Protein AF-A0A392QZF4-F1 (afdb_monomer)

pLDDT: mean 80.49, std 16.56, range [34.38, 97.38]

Secondary structure (DSSP, 8-state):
---PPPSEEE-TTS-EEEEEE-SS-SEEEEEEE-S--TT---S-SEEEEEPTTTSEETTEEEEEETTGGG--EEEEEEESS-TT-TTTT--B--TT-SSEEEE--SSSS--EEEEE--PPPPP--TT-------GGG--

Sequence (139 aa):
MENLLPSLELFPDGFSNFAVFSRHAESVVLCLYDNDDDTGVEKPALEIDLDPYVNRSGDIWHISFESARNFVRYGYRFRGASEDNSYAECVVLDPYARIVGDSFQNGVGSARNLGLLKKEPAFDWGDDYHPNLEMEKLV

Solvent-accessible surface area (backbone atoms only — not comparable to full-atom values): 8615 Å² total; per-residue (Å²): 132,83,80,74,73,67,39,64,44,83,45,96,90,36,35,30,38,41,40,49,83,50,79,61,42,75,40,43,28,48,33,30,25,50,83,82,60,87,74,76,63,95,63,58,75,42,77,43,77,44,50,72,85,78,23,38,60,92,42,33,38,40,52,77,39,64,72,47,82,71,29,45,33,36,30,37,29,42,32,71,62,50,97,78,53,84,55,44,86,46,73,39,54,51,95,69,49,88,42,76,41,79,43,77,55,94,87,72,67,85,65,51,58,25,19,41,67,65,83,78,75,86,78,84,62,82,90,70,70,85,80,83,72,56,78,90,74,63,130

Foldseek 3Di:
DDPDDQQWDADPQQKIKHKAFDQQFPWKKKAFDAPPVPPLDPHGPDIDIQDCVPQDDRRMGMDMDRHNVRTFWIFMAGPRNDPVRPRNPPTAEGPRQPDWDWDDDPPDDDIHITHTPDDDPDDDCDPDDDPPDDPVPDD

Radius of gyration: 18.27 Å; Cα contacts (8 Å, |Δi|>4): 234; chains: 1; bounding box: 41×44×48 Å

Mean predicted aligned error: 8.77 Å

InterPro domains:
  IPR004193 Glycoside hydrolase, family 13, N-terminal [PF02922] (16-97)
  IPR013783 Immunoglobulin-like fold [G3DSA:2.60.40.10] (12-116)
  IPR014756 Immunoglobulin E-set [SSF81296] (14-131)
  IPR044505 Glycogen debranching enzyme GlgX/isoamylase, N-terminal Early set domain [cd02856] (17-139)

Nearest PDB structures (foldseek):
  4okd-assembly1_B  TM=7.268E-01  e=2.501E-08  Chlamydomonas reinhardtii
  4j7r-assembly1_B  TM=7.362E-01  e=6.775E-08  Chlamydomonas reinhardtii
  2vnc-assembly1_B  TM=7.010E-01  e=4.895E-06  Saccharolobus solfataricus
  2ya0-assembly1_A  TM=7.283E-01  e=9.183E-05  Streptococcus pneumoniae TIGR4
  6zd0-assembly1_E  TM=3.714E-01  e=4.450E+00  Streptococcus intermedius

Organism: NCBI:txid97028

Structure (mmCIF, N/CA/C/O backbone):
data_AF-A0A392QZF4-F1
#
_entry.id   AF-A0A392QZF4-F1
#
loop_
_atom_site.group_PDB
_atom_site.id
_atom_site.type_symbol
_atom_site.label_atom_id
_atom_site.label_alt_id
_atom_site.label_comp_id
_atom_site.label_asym_id
_atom_site.label_entity_id
_atom_site.label_seq_id
_atom_site.pdbx_PDB_ins_code
_atom_site.Cartn_x
_atom_site.Cartn_y
_atom_site.Cartn_z
_atom_site.occupancy
_atom_site.B_iso_or_equiv
_atom_site.auth_seq_id
_atom_site.auth_comp_id
_atom_site.auth_asym_id
_atom_site.auth_atom_id
_atom_site.pdbx_PDB_model_num
ATOM 1 N N . MET A 1 1 ? -11.737 -13.313 -15.811 1.00 34.38 1 MET A N 1
ATOM 2 C 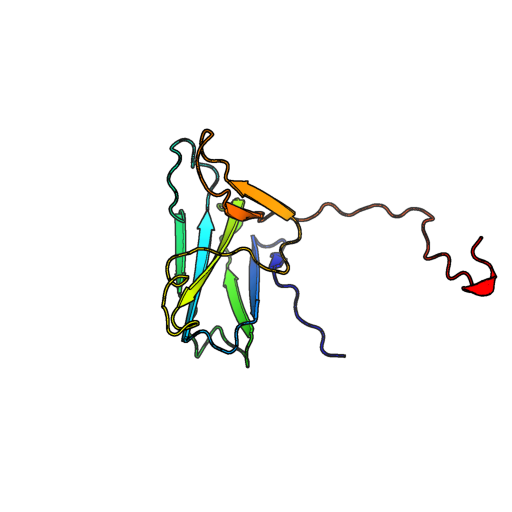CA . MET A 1 1 ? -10.429 -12.919 -15.260 1.00 34.38 1 MET A CA 1
ATOM 3 C C . MET A 1 1 ? -10.701 -11.621 -14.529 1.00 34.38 1 MET A C 1
ATOM 5 O O . MET A 1 1 ? -10.968 -10.624 -15.184 1.00 34.38 1 MET A O 1
ATOM 9 N N . GLU A 1 2 ? -10.882 -11.688 -13.211 1.00 36.78 2 GLU A N 1
ATOM 10 C CA . GLU A 1 2 ? -11.166 -10.491 -12.418 1.00 36.78 2 GLU A CA 1
ATOM 11 C C . GLU A 1 2 ? -9.873 -9.691 -12.326 1.00 36.78 2 GLU A C 1
ATOM 13 O O . GLU A 1 2 ? -8.862 -10.195 -11.839 1.00 36.78 2 GLU A O 1
ATOM 18 N N . ASN A 1 3 ? -9.885 -8.480 -12.877 1.00 37.16 3 ASN A N 1
ATOM 19 C CA . ASN A 1 3 ? -8.791 -7.540 -12.711 1.00 37.16 3 ASN A CA 1
ATOM 20 C C . ASN A 1 3 ? -8.783 -7.134 -11.238 1.00 37.16 3 ASN A C 1
ATOM 22 O O . ASN A 1 3 ? -9.544 -6.257 -10.830 1.00 37.16 3 ASN A O 1
ATOM 26 N N . LEU A 1 4 ? -7.964 -7.816 -10.437 1.00 45.84 4 LEU A N 1
ATOM 27 C CA . LEU A 1 4 ? -7.587 -7.330 -9.120 1.00 45.84 4 LEU A CA 1
ATOM 28 C C . LEU A 1 4 ? -6.979 -5.943 -9.331 1.00 45.84 4 LEU A C 1
ATOM 30 O O . LEU A 1 4 ? -5.999 -5.797 -10.065 1.00 45.84 4 LEU A O 1
ATOM 34 N N . LEU A 1 5 ? -7.610 -4.926 -8.746 1.00 50.88 5 LEU A N 1
ATOM 35 C CA . LEU A 1 5 ? -7.032 -3.591 -8.683 1.00 50.88 5 LEU A CA 1
ATOM 36 C C . LEU A 1 5 ? -5.631 -3.704 -8.054 1.00 50.88 5 LEU A C 1
ATOM 38 O O . LEU A 1 5 ? -5.451 -4.514 -7.137 1.00 50.88 5 LEU A O 1
ATOM 42 N N . PRO A 1 6 ? -4.631 -2.946 -8.531 1.00 61.00 6 PRO A N 1
ATOM 43 C CA . PRO A 1 6 ? -3.329 -2.906 -7.880 1.00 61.00 6 PRO A CA 1
ATOM 44 C C . PRO A 1 6 ? -3.493 -2.507 -6.411 1.00 61.00 6 PRO A C 1
ATOM 46 O O . PRO A 1 6 ? -4.284 -1.622 -6.097 1.00 61.00 6 PRO A O 1
ATOM 49 N N . SER A 1 7 ? -2.730 -3.133 -5.515 1.00 65.62 7 SER A N 1
ATOM 50 C CA . SER A 1 7 ? -2.793 -2.829 -4.076 1.00 65.62 7 SER A CA 1
ATOM 51 C C . SER A 1 7 ? -2.346 -1.410 -3.725 1.00 65.62 7 SER A C 1
ATOM 53 O O . SER A 1 7 ? -2.711 -0.887 -2.676 1.00 65.62 7 SER A O 1
ATOM 55 N N . LEU A 1 8 ? -1.547 -0.797 -4.602 1.00 74.06 8 LEU A N 1
ATOM 56 C CA . LEU A 1 8 ? -1.126 0.588 -4.527 1.00 74.06 8 LEU A CA 1
ATOM 57 C C . LEU A 1 8 ? -1.123 1.203 -5.928 1.00 74.06 8 LEU A C 1
ATOM 59 O O . LEU A 1 8 ? -0.401 0.741 -6.818 1.00 74.06 8 LEU A O 1
ATOM 63 N N . GLU A 1 9 ? -1.860 2.294 -6.101 1.00 78.94 9 GLU A N 1
ATOM 64 C CA . GLU A 1 9 ? -1.775 3.158 -7.281 1.00 78.94 9 GLU A CA 1
ATOM 65 C C . GLU A 1 9 ? -1.418 4.578 -6.857 1.00 78.94 9 GLU A C 1
ATOM 67 O O . GLU A 1 9 ? -2.054 5.125 -5.967 1.00 78.94 9 GLU A O 1
ATOM 72 N N . LEU A 1 10 ? -0.412 5.184 -7.494 1.00 75.81 10 LEU A N 1
ATOM 73 C CA . LEU A 1 10 ? -0.003 6.567 -7.241 1.00 75.81 10 LEU A CA 1
ATOM 74 C C . LEU A 1 10 ? -0.421 7.443 -8.426 1.00 75.81 10 LEU A C 1
ATOM 76 O O . LEU A 1 10 ? 0.074 7.257 -9.544 1.00 75.81 10 LEU A O 1
ATOM 80 N N . PHE A 1 11 ? -1.296 8.414 -8.183 1.00 75.94 11 PHE A N 1
ATOM 81 C CA . PHE A 1 11 ? -1.838 9.300 -9.206 1.00 75.94 11 PHE A CA 1
ATOM 82 C C . PHE A 1 11 ? -1.035 10.614 -9.329 1.00 75.94 11 PHE A C 1
ATOM 84 O O . PHE A 1 11 ? -0.487 11.121 -8.343 1.00 75.94 11 PHE A O 1
ATOM 91 N N . PRO A 1 12 ? -0.938 11.207 -10.541 1.00 72.44 12 PRO A N 1
ATOM 92 C CA . PRO A 1 12 ? -0.196 12.454 -10.771 1.00 72.44 12 PRO A CA 1
ATOM 93 C C . PRO A 1 12 ? -0.727 13.672 -10.000 1.00 72.44 12 PRO A C 1
ATOM 95 O O . PRO A 1 12 ? 0.033 14.602 -9.727 1.00 72.44 12 PRO A O 1
ATOM 98 N N . ASP A 1 13 ? -2.008 13.664 -9.645 1.00 76.88 13 ASP A N 1
ATOM 99 C 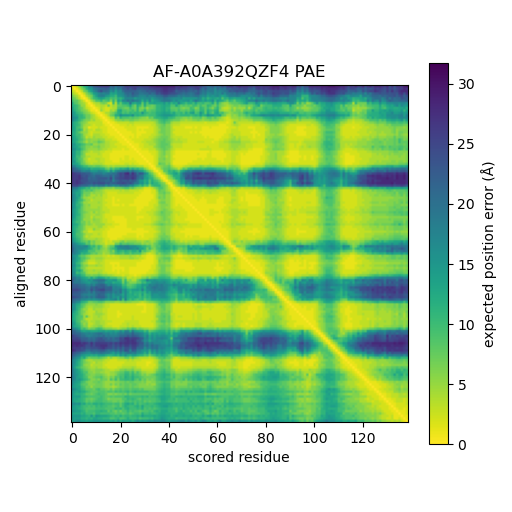CA . ASP A 1 13 ? -2.693 14.691 -8.851 1.00 76.88 13 ASP A CA 1
ATOM 100 C C . ASP A 1 13 ? -2.356 14.621 -7.350 1.00 76.88 13 ASP A C 1
ATOM 102 O O . ASP A 1 13 ? -2.653 15.556 -6.617 1.00 76.88 13 ASP A O 1
ATOM 106 N N . GLY A 1 14 ? -1.641 13.580 -6.909 1.00 75.75 14 GLY A N 1
ATOM 107 C CA . GLY A 1 14 ? -1.227 13.400 -5.516 1.00 75.75 14 GLY A CA 1
ATOM 108 C C . GLY A 1 14 ? -2.001 12.322 -4.769 1.00 75.75 14 GLY A C 1
ATOM 109 O O . GLY A 1 14 ? -1.552 11.919 -3.697 1.00 75.75 14 GLY A O 1
ATOM 110 N N . PHE A 1 15 ? -3.073 11.787 -5.356 1.00 82.50 15 PHE A N 1
ATOM 111 C CA . PHE A 1 15 ? -3.827 10.700 -4.749 1.00 82.50 15 PHE A CA 1
ATOM 112 C C . PHE A 1 15 ? -3.052 9.388 -4.762 1.00 82.50 15 PHE A C 1
ATOM 114 O O . PHE A 1 15 ? -2.226 9.117 -5.633 1.00 82.50 15 PHE A O 1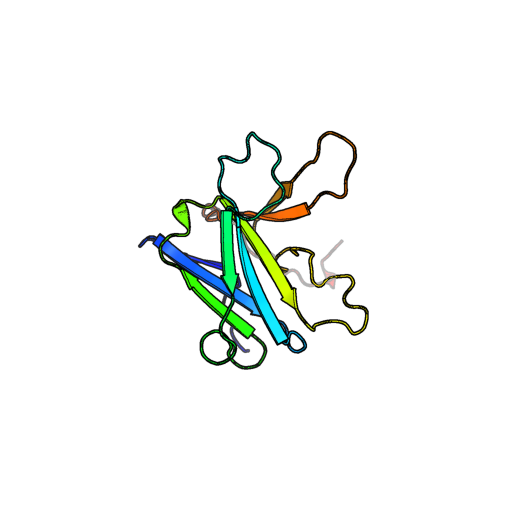
ATOM 121 N N . SER A 1 16 ? -3.327 8.547 -3.775 1.00 87.75 16 SER A N 1
ATOM 122 C CA . SER A 1 16 ? -2.869 7.166 -3.733 1.00 87.75 16 SER A CA 1
ATOM 123 C C . SER A 1 16 ? -4.016 6.248 -3.356 1.00 87.75 16 SER A C 1
ATOM 125 O O . SER A 1 16 ? -4.693 6.499 -2.360 1.00 87.75 16 SER A O 1
ATOM 127 N N . ASN A 1 17 ? -4.251 5.210 -4.152 1.00 91.38 17 ASN A N 1
ATOM 128 C CA . ASN A 1 17 ? -5.202 4.161 -3.812 1.00 91.38 17 ASN A CA 1
ATOM 129 C C . ASN A 1 17 ? -4.471 3.032 -3.096 1.00 91.38 17 ASN A C 1
ATOM 131 O O . ASN A 1 17 ? -3.423 2.611 -3.569 1.00 91.38 17 ASN A O 1
ATOM 135 N N . PHE A 1 18 ? -5.027 2.564 -1.988 1.00 94.19 18 PHE A N 1
ATOM 136 C CA . PHE A 1 18 ? -4.541 1.445 -1.197 1.00 94.19 18 PHE A CA 1
ATOM 137 C C . PHE A 1 18 ? -5.599 0.352 -1.203 1.00 94.19 18 PHE A C 1
ATOM 139 O O . PHE A 1 18 ? -6.769 0.661 -0.975 1.00 94.19 18 PHE A O 1
ATOM 146 N N . ALA A 1 19 ? -5.206 -0.904 -1.405 1.00 95.69 19 ALA A N 1
ATOM 147 C CA . ALA A 1 19 ? -6.100 -2.049 -1.333 1.00 95.69 19 ALA A CA 1
ATOM 148 C C . ALA A 1 19 ? -5.407 -3.290 -0.757 1.00 95.69 19 ALA A C 1
ATOM 150 O O . ALA A 1 19 ? -4.272 -3.603 -1.106 1.00 95.69 19 ALA A O 1
ATOM 151 N N . VAL A 1 20 ? -6.107 -4.036 0.101 1.00 95.00 20 VAL A N 1
ATOM 152 C CA . VAL A 1 20 ? -5.605 -5.287 0.680 1.00 95.00 20 VAL A CA 1
ATOM 153 C C . VAL A 1 20 ? -6.729 -6.295 0.911 1.00 95.00 20 VAL A C 1
ATOM 155 O O . VAL A 1 20 ? -7.831 -5.950 1.337 1.00 95.00 20 VAL A O 1
ATOM 158 N N . PHE A 1 21 ? -6.455 -7.569 0.632 1.00 94.56 21 PHE A N 1
ATOM 159 C CA . PHE A 1 21 ? -7.400 -8.655 0.881 1.00 94.56 21 PHE A CA 1
ATOM 160 C C . PHE A 1 21 ? -7.347 -9.102 2.344 1.00 94.56 21 PHE A C 1
ATOM 162 O O . PHE A 1 21 ? -6.286 -9.466 2.850 1.00 94.56 21 PHE A O 1
ATOM 169 N N . SER A 1 22 ? -8.502 -9.150 3.007 1.00 92.31 22 SER A N 1
ATOM 170 C CA . SER A 1 22 ? -8.665 -9.873 4.266 1.00 92.31 22 SER A CA 1
ATOM 171 C C . SER A 1 22 ? -10.132 -10.181 4.539 1.00 92.31 22 SER A C 1
ATOM 173 O O . SER A 1 22 ? -10.929 -9.295 4.854 1.00 92.31 22 SER A O 1
ATOM 175 N N . ARG A 1 23 ? -10.477 -11.470 4.475 1.00 92.38 23 ARG A N 1
ATOM 176 C CA . ARG A 1 23 ? -11.842 -11.944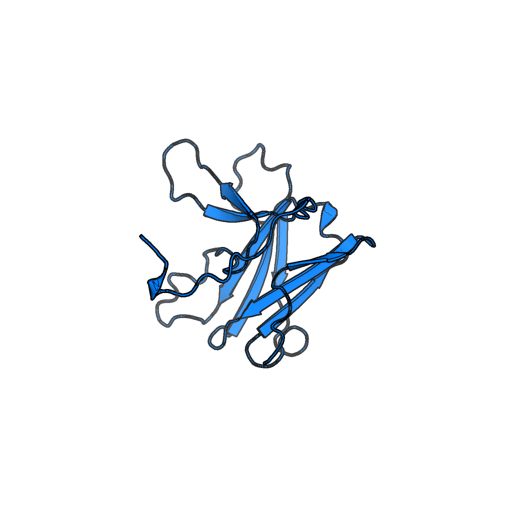 4.733 1.00 92.38 23 ARG A CA 1
ATOM 177 C C . ARG A 1 23 ? -12.218 -11.964 6.215 1.00 92.38 23 ARG A C 1
ATOM 179 O O . ARG A 1 23 ? -13.373 -11.726 6.555 1.00 92.38 23 ARG A O 1
ATOM 186 N N . HIS A 1 24 ? -11.243 -12.261 7.078 1.00 90.00 24 HIS A N 1
ATOM 187 C CA . HIS A 1 24 ? -11.452 -12.533 8.504 1.00 90.00 24 HIS A CA 1
ATOM 188 C C . HIS A 1 24 ? -11.169 -11.330 9.406 1.00 90.00 24 HIS A C 1
ATOM 190 O O . HIS A 1 24 ? -11.486 -11.387 10.586 1.00 90.00 24 HIS A O 1
ATOM 196 N N . ALA A 1 25 ? -10.576 -10.253 8.886 1.00 90.12 25 ALA A N 1
ATOM 197 C CA . ALA A 1 25 ? -10.394 -9.050 9.684 1.00 90.12 25 ALA A CA 1
ATOM 198 C C . ALA A 1 25 ? -11.741 -8.383 9.982 1.00 90.12 25 ALA A C 1
ATOM 200 O O . ALA A 1 25 ? -12.592 -8.237 9.100 1.00 90.12 25 ALA A O 1
ATOM 201 N N . GLU A 1 26 ? -11.898 -7.944 11.226 1.00 90.12 26 GLU A N 1
ATOM 202 C CA . GLU A 1 26 ? -13.028 -7.126 11.669 1.00 90.12 26 GLU A CA 1
ATOM 203 C C . GLU A 1 26 ? -12.764 -5.639 11.406 1.00 90.12 26 GLU A C 1
ATOM 205 O O . GLU A 1 26 ? -13.687 -4.869 11.155 1.00 90.12 26 GLU A O 1
ATOM 210 N N . SER A 1 27 ? -11.492 -5.237 11.432 1.00 91.88 27 SER A N 1
ATOM 211 C CA . SER A 1 27 ? -11.038 -3.874 11.162 1.00 91.88 27 SER A CA 1
ATOM 212 C C . SER A 1 27 ? -9.635 -3.894 10.558 1.00 91.88 27 SER A C 1
ATOM 214 O O . SER A 1 27 ? -8.799 -4.735 10.911 1.00 91.88 27 SER A O 1
ATOM 216 N N . VAL A 1 28 ? -9.390 -2.954 9.645 1.00 94.56 28 VAL A N 1
ATOM 217 C CA . VAL A 1 28 ? -8.092 -2.720 9.008 1.00 94.56 28 VAL A CA 1
ATOM 218 C C . VAL A 1 28 ? -7.691 -1.272 9.221 1.00 94.56 28 VAL A C 1
ATOM 220 O O . VAL A 1 28 ? -8.491 -0.363 9.012 1.00 94.56 28 VAL A O 1
ATOM 223 N N . VAL A 1 29 ? -6.439 -1.066 9.616 1.00 95.19 29 VAL A N 1
ATOM 224 C CA . VAL A 1 29 ? -5.831 0.256 9.760 1.00 95.19 29 VAL A CA 1
ATOM 225 C C . VAL A 1 29 ? -4.707 0.382 8.745 1.00 95.19 29 VAL A C 1
ATOM 227 O O . VAL A 1 29 ? -3.798 -0.449 8.730 1.00 95.19 29 VAL A O 1
ATOM 230 N N . LEU A 1 30 ? -4.754 1.418 7.910 1.00 94.94 30 LEU A N 1
ATOM 231 C CA . LEU A 1 30 ? -3.622 1.822 7.082 1.00 94.94 30 LEU A CA 1
ATOM 232 C C . LEU A 1 30 ? -2.661 2.650 7.940 1.00 94.94 30 LEU A C 1
ATOM 234 O O . LEU A 1 30 ? -3.053 3.651 8.537 1.00 94.94 30 LEU A O 1
ATOM 238 N N . CYS A 1 31 ? -1.405 2.226 8.007 1.00 92.88 31 CYS A N 1
ATOM 239 C CA . CYS A 1 31 ? -0.350 2.879 8.769 1.00 92.88 31 CYS A CA 1
ATOM 240 C C . CYS A 1 31 ? 0.643 3.536 7.810 1.00 92.88 31 CYS A C 1
ATOM 242 O O . CYS A 1 31 ? 1.230 2.847 6.977 1.00 92.88 31 CYS A O 1
ATOM 244 N N . LEU A 1 32 ? 0.846 4.846 7.939 1.00 91.50 32 LEU A N 1
ATOM 245 C CA . LEU A 1 32 ? 1.711 5.655 7.083 1.00 91.50 32 LEU A CA 1
ATOM 246 C C . LEU A 1 32 ? 2.864 6.252 7.895 1.00 91.50 32 LEU A C 1
ATOM 248 O O . LEU A 1 32 ? 2.668 6.724 9.014 1.00 91.50 32 LEU A O 1
ATOM 252 N N . TYR A 1 33 ? 4.060 6.242 7.314 1.00 88.44 33 TYR A N 1
ATOM 253 C CA . TYR A 1 33 ? 5.300 6.694 7.946 1.00 88.44 33 TYR A CA 1
ATOM 254 C C . TYR A 1 33 ? 5.960 7.762 7.081 1.00 88.44 33 TYR A C 1
ATOM 256 O O . TYR A 1 33 ? 6.049 7.596 5.860 1.00 88.44 33 TYR A O 1
ATOM 264 N N . ASP A 1 34 ? 6.418 8.846 7.698 1.00 86.31 34 ASP A N 1
ATOM 2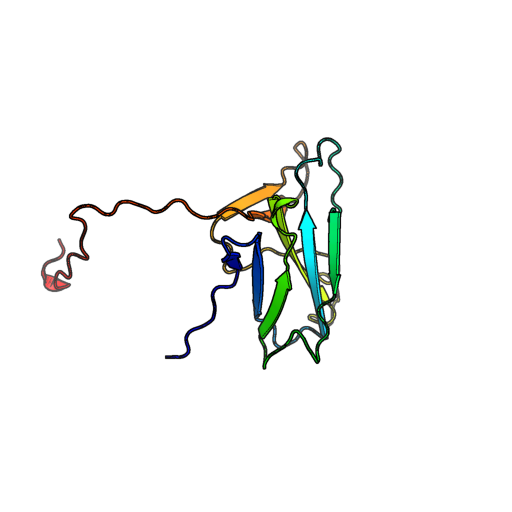65 C CA . ASP A 1 34 ? 7.167 9.906 7.026 1.00 86.31 34 ASP A CA 1
ATOM 266 C C . ASP A 1 34 ? 8.684 9.622 7.029 1.00 86.31 34 ASP A C 1
ATOM 268 O O . ASP A 1 34 ? 9.145 8.524 7.358 1.00 86.31 34 ASP A O 1
ATOM 272 N N . ASN A 1 35 ? 9.457 10.583 6.525 1.00 73.69 35 ASN A N 1
ATOM 273 C CA . ASN A 1 35 ? 10.913 10.495 6.417 1.00 73.69 35 ASN A CA 1
ATOM 274 C C . ASN A 1 35 ? 11.639 11.015 7.671 1.00 73.69 35 ASN A C 1
ATOM 276 O O . ASN A 1 35 ? 12.856 10.869 7.735 1.00 73.69 35 ASN A O 1
ATOM 280 N N . ASP A 1 36 ? 10.926 11.625 8.625 1.00 58.50 36 ASP A N 1
ATOM 281 C CA . ASP A 1 36 ? 11.496 12.375 9.760 1.00 58.50 36 ASP A CA 1
ATOM 282 C C . ASP A 1 36 ? 11.825 11.471 10.961 1.00 58.50 36 ASP A C 1
ATOM 284 O O . ASP A 1 36 ? 12.100 11.924 12.074 1.00 58.50 36 ASP A O 1
ATOM 288 N N . ASP A 1 37 ? 11.851 10.160 10.728 1.00 52.50 37 ASP A N 1
ATOM 289 C CA . ASP A 1 37 ? 12.080 9.127 11.733 1.00 52.50 37 ASP A CA 1
ATOM 290 C C . ASP A 1 37 ? 13.574 8.973 12.103 1.00 52.50 37 ASP A C 1
ATOM 292 O O . ASP A 1 37 ? 14.081 7.879 12.359 1.00 52.50 37 ASP A O 1
ATOM 296 N N . ASP A 1 38 ? 14.285 10.104 12.189 1.00 44.12 38 ASP A N 1
ATOM 297 C CA . ASP A 1 38 ? 15.657 10.255 12.709 1.00 44.12 38 ASP A CA 1
ATOM 298 C C . ASP A 1 38 ? 15.732 9.961 14.229 1.00 44.12 38 ASP A C 1
ATOM 300 O O . ASP A 1 38 ? 16.767 10.106 14.877 1.00 44.12 38 ASP A O 1
ATOM 304 N N . THR A 1 39 ? 14.612 9.534 14.829 1.00 44.00 39 THR A N 1
ATOM 305 C CA . THR A 1 39 ? 14.470 9.240 16.262 1.00 44.00 39 THR A CA 1
ATOM 306 C C . THR A 1 39 ? 14.239 7.760 16.577 1.00 44.00 39 THR A C 1
ATOM 308 O O . THR A 1 39 ? 14.235 7.390 17.753 1.00 44.00 39 THR A O 1
ATOM 311 N N . GLY A 1 40 ? 14.109 6.892 15.566 1.00 50.75 40 GLY A N 1
ATOM 312 C CA . GLY A 1 40 ? 13.880 5.459 15.773 1.00 50.75 40 GLY A CA 1
ATOM 313 C C . GLY A 1 40 ? 12.515 5.143 16.392 1.00 50.75 40 GLY A C 1
ATOM 314 O O . GLY A 1 40 ? 12.396 4.168 17.139 1.00 50.75 40 GLY A O 1
ATOM 315 N N . VAL A 1 41 ? 11.495 5.970 16.138 1.00 51.41 41 VAL A N 1
ATOM 316 C CA . VAL A 1 41 ? 10.178 5.811 16.754 1.00 51.41 41 VAL A CA 1
ATOM 317 C C . VAL A 1 41 ? 9.310 4.906 15.884 1.00 51.41 41 VAL A C 1
ATOM 319 O O . VAL A 1 41 ? 8.825 5.268 14.828 1.00 51.41 41 VAL A O 1
ATOM 322 N N . GLU A 1 42 ? 9.032 3.711 16.405 1.00 65.94 42 GLU A N 1
ATOM 323 C CA . GLU A 1 42 ? 8.264 2.610 15.796 1.00 65.94 42 GLU A CA 1
ATOM 324 C C . GLU A 1 42 ? 6.792 2.918 15.411 1.00 65.94 42 GLU A C 1
ATOM 326 O O . GLU A 1 42 ? 6.028 1.995 15.094 1.00 65.94 42 GLU A O 1
ATOM 331 N N . LYS A 1 43 ? 6.347 4.179 15.478 1.00 78.75 43 LYS A N 1
ATOM 332 C CA . LYS A 1 43 ? 4.934 4.567 15.377 1.00 78.75 43 LYS A CA 1
ATOM 333 C C . LYS A 1 43 ? 4.618 5.191 14.018 1.00 78.75 43 LYS A C 1
ATOM 335 O O . LYS A 1 43 ? 5.366 6.051 13.569 1.00 78.75 43 LYS A O 1
ATOM 340 N N . PRO A 1 44 ? 3.496 4.814 13.384 1.00 87.00 44 PRO A N 1
ATOM 341 C CA . PRO A 1 44 ? 3.036 5.499 12.185 1.00 87.00 44 PRO A CA 1
ATOM 342 C C . PRO A 1 44 ? 2.833 6.991 12.469 1.00 87.00 44 PRO A C 1
ATOM 344 O O . PRO A 1 44 ? 2.237 7.358 13.483 1.00 87.00 44 PRO A O 1
ATOM 347 N N . ALA A 1 45 ? 3.287 7.838 11.551 1.00 88.56 45 ALA A N 1
ATOM 348 C CA . ALA A 1 45 ? 2.999 9.268 11.565 1.00 88.56 45 ALA A CA 1
ATOM 349 C C . ALA A 1 45 ? 1.497 9.537 11.349 1.00 88.56 45 ALA A C 1
ATOM 351 O O . ALA A 1 45 ? 0.958 10.534 11.830 1.00 88.56 45 ALA A O 1
ATOM 352 N N . LEU A 1 46 ? 0.807 8.625 10.653 1.00 91.25 46 LEU A N 1
ATOM 353 C CA . LEU A 1 46 ? -0.641 8.644 10.486 1.00 91.25 46 LEU A CA 1
ATOM 354 C C . LEU A 1 46 ? -1.209 7.219 10.478 1.00 91.25 46 LEU A C 1
ATOM 356 O O . LEU A 1 46 ? -0.693 6.325 9.807 1.00 91.25 46 LEU A O 1
ATOM 360 N N . GLU A 1 47 ? -2.304 7.027 11.206 1.00 93.44 47 GLU A N 1
ATOM 361 C CA . GLU A 1 47 ? -3.116 5.812 11.192 1.00 93.44 47 GLU A CA 1
ATOM 362 C C . GLU A 1 47 ? -4.513 6.158 10.678 1.00 93.44 47 GLU A C 1
ATOM 364 O O . GLU A 1 47 ? -5.107 7.149 11.104 1.00 93.44 47 GLU A O 1
ATOM 369 N N . ILE A 1 48 ? -5.030 5.354 9.751 1.00 95.06 48 ILE A N 1
ATOM 370 C CA . ILE A 1 48 ? -6.359 5.540 9.168 1.00 95.06 48 ILE A CA 1
ATOM 371 C C . ILE A 1 48 ? -7.145 4.246 9.353 1.00 95.06 48 ILE A C 1
ATOM 373 O O . ILE A 1 48 ? -6.841 3.246 8.703 1.00 95.06 48 ILE A O 1
ATOM 377 N N . ASP A 1 49 ? -8.150 4.255 10.229 1.00 96.06 49 ASP A N 1
ATOM 378 C CA . ASP A 1 49 ? -9.107 3.152 10.341 1.00 96.06 49 ASP A CA 1
ATOM 379 C C . ASP A 1 49 ? -10.005 3.122 9.091 1.00 96.06 49 ASP A C 1
ATOM 381 O O . ASP A 1 49 ? -10.661 4.107 8.740 1.00 96.06 49 ASP A O 1
ATOM 385 N N . LEU A 1 50 ? -10.051 1.979 8.406 1.00 96.50 50 LEU A N 1
ATOM 386 C CA . LEU A 1 50 ? -10.928 1.787 7.259 1.00 96.50 50 LEU A CA 1
ATOM 387 C C . LEU A 1 50 ? -12.331 1.420 7.754 1.00 96.50 50 LEU A C 1
ATOM 389 O O . LEU A 1 50 ? -12.534 0.367 8.356 1.00 96.50 50 LEU A O 1
ATOM 393 N N . ASP A 1 51 ? -13.308 2.281 7.469 1.00 95.69 51 ASP A N 1
ATOM 394 C CA . ASP A 1 51 ? -14.726 1.998 7.703 1.00 95.69 51 ASP A CA 1
ATOM 395 C C . ASP A 1 51 ? -15.184 0.743 6.919 1.00 95.69 51 ASP A C 1
ATOM 397 O O . ASP A 1 51 ? -15.128 0.741 5.688 1.00 95.69 51 ASP A O 1
ATOM 401 N N . PRO A 1 52 ? -15.676 -0.318 7.584 1.00 95.44 52 PRO A N 1
ATOM 402 C CA . PRO A 1 52 ? -16.062 -1.570 6.929 1.00 95.44 52 PRO A CA 1
ATOM 403 C C . PRO A 1 52 ? -17.271 -1.453 5.987 1.00 95.44 52 PRO A C 1
ATOM 405 O O . PRO A 1 52 ? -17.521 -2.379 5.219 1.00 95.44 52 PRO A O 1
ATOM 408 N N . TYR A 1 53 ? -18.030 -0.357 6.033 1.00 95.44 53 TYR A N 1
ATOM 409 C CA . TYR A 1 53 ? -19.189 -0.121 5.169 1.00 95.44 53 TYR A CA 1
ATOM 410 C C . TYR A 1 53 ? -18.877 0.786 3.974 1.00 95.44 53 TYR A C 1
ATOM 412 O O . TYR A 1 53 ? -19.628 0.783 2.999 1.00 95.44 53 TYR A O 1
ATOM 420 N N . VAL A 1 54 ? -17.787 1.556 4.037 1.00 96.56 54 VAL A N 1
ATOM 421 C CA . VAL A 1 54 ? -17.378 2.500 2.979 1.00 96.56 54 VAL A CA 1
ATOM 422 C C . VAL A 1 54 ? -16.116 2.021 2.259 1.00 96.56 54 VAL A C 1
ATOM 424 O O . VAL A 1 54 ? -16.033 2.070 1.034 1.00 96.56 54 VAL A O 1
ATOM 427 N N . ASN A 1 55 ? -15.154 1.509 3.021 1.00 97.38 55 ASN A N 1
ATOM 428 C CA . ASN A 1 55 ? -13.792 1.179 2.605 1.00 97.38 55 ASN A CA 1
ATOM 429 C C . ASN A 1 55 ? -13.584 -0.339 2.464 1.00 97.38 55 ASN A C 1
ATOM 431 O O . ASN A 1 55 ? -12.471 -0.842 2.624 1.00 97.38 55 ASN A O 1
ATOM 435 N N . ARG A 1 56 ? -14.657 -1.098 2.204 1.00 96.31 56 ARG A N 1
ATOM 436 C CA . ARG A 1 56 ? -14.599 -2.544 1.960 1.00 96.31 56 ARG A CA 1
ATOM 437 C C . ARG A 1 56 ? -15.587 -2.953 0.871 1.00 96.31 56 ARG A C 1
ATOM 439 O O . ARG A 1 56 ? -16.765 -2.618 0.929 1.00 96.31 56 ARG A O 1
ATOM 446 N N . SER A 1 57 ? -15.103 -3.725 -0.096 1.00 96.12 57 SER A N 1
ATOM 447 C CA . SER A 1 57 ? -15.894 -4.319 -1.176 1.00 96.12 57 SER A CA 1
ATOM 448 C C . SER A 1 57 ? -15.631 -5.823 -1.206 1.00 96.12 57 SER A C 1
ATOM 450 O O . SER A 1 57 ? -14.547 -6.265 -1.589 1.00 96.12 57 SER A O 1
ATOM 452 N N . GLY A 1 58 ? -16.602 -6.624 -0.761 1.00 95.06 58 GLY A N 1
ATOM 453 C CA . GLY A 1 58 ? -16.390 -8.056 -0.530 1.00 95.06 58 GLY A CA 1
ATOM 454 C C . GLY A 1 58 ? -15.335 -8.282 0.558 1.00 95.06 58 GLY A C 1
ATOM 455 O O . GLY A 1 58 ? -15.501 -7.825 1.686 1.00 95.06 58 GLY A O 1
ATOM 456 N N . ASP A 1 59 ? -14.236 -8.949 0.210 1.00 95.31 59 ASP A N 1
ATOM 457 C CA . ASP A 1 59 ? -13.108 -9.212 1.118 1.00 95.31 59 ASP A CA 1
ATOM 458 C C . ASP A 1 59 ? -11.900 -8.285 0.876 1.00 95.31 59 ASP A C 1
ATOM 460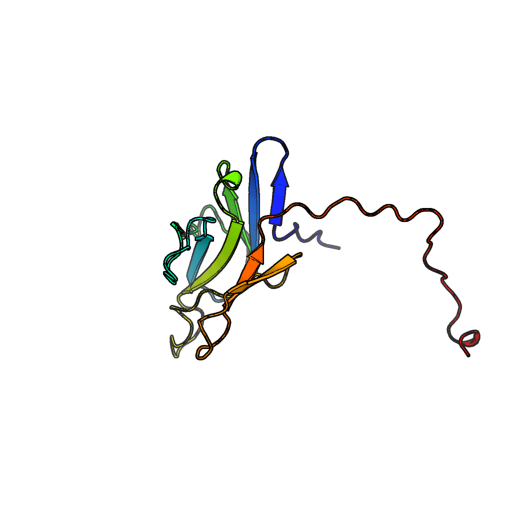 O O . ASP A 1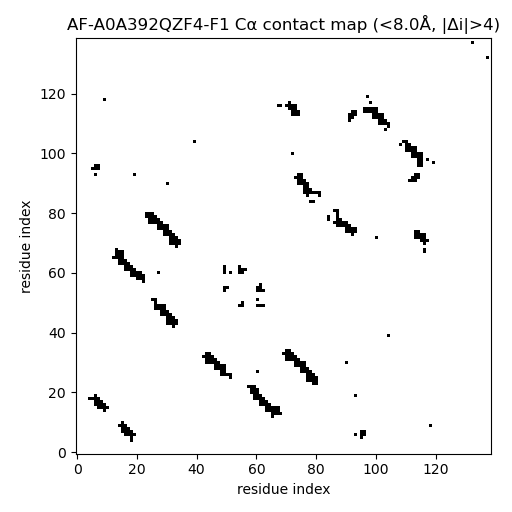 59 ? -10.826 -8.500 1.442 1.00 95.31 59 ASP A O 1
ATOM 464 N N . ILE A 1 60 ? -12.067 -7.250 0.045 1.00 96.44 60 ILE A N 1
ATOM 465 C CA . ILE A 1 60 ? -11.036 -6.248 -0.241 1.00 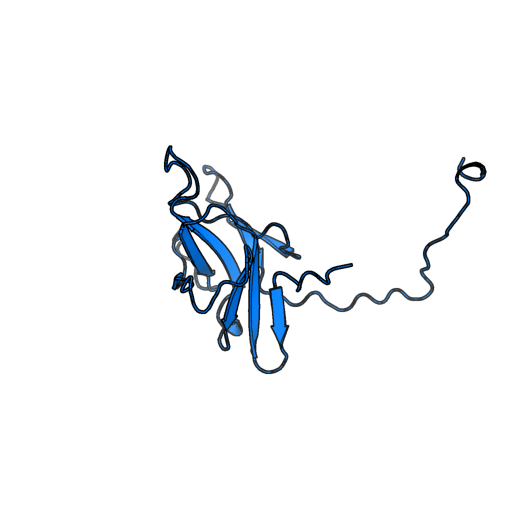96.44 60 ILE A CA 1
ATOM 466 C C . ILE A 1 60 ? -11.309 -4.985 0.568 1.00 96.44 60 ILE A C 1
ATOM 468 O O . ILE A 1 60 ? -12.359 -4.362 0.413 1.00 96.44 60 ILE A O 1
ATOM 472 N N . TRP A 1 61 ? -10.344 -4.595 1.390 1.00 96.50 61 TRP A N 1
ATOM 473 C CA . TRP A 1 61 ? -10.303 -3.319 2.097 1.00 96.50 61 TRP A CA 1
ATOM 474 C C . TRP A 1 61 ? -9.573 -2.301 1.235 1.00 96.50 61 TRP A C 1
ATOM 476 O O . TRP A 1 61 ? -8.532 -2.643 0.679 1.00 96.50 61 TRP A O 1
ATOM 486 N N . HIS A 1 62 ? -10.097 -1.085 1.093 1.00 95.88 62 HIS A N 1
ATOM 487 C CA . HIS A 1 62 ? -9.527 -0.084 0.191 1.00 95.88 62 HIS A CA 1
ATOM 488 C C . HIS A 1 62 ? -9.767 1.358 0.641 1.00 95.88 62 HIS A C 1
ATOM 490 O O . HIS A 1 62 ? -10.757 1.650 1.300 1.00 95.88 62 HIS A O 1
ATOM 496 N N . ILE A 1 63 ? -8.863 2.270 0.282 1.00 95.25 63 ILE A N 1
ATOM 497 C CA . ILE A 1 63 ? -9.014 3.713 0.516 1.00 95.25 63 ILE A CA 1
ATOM 498 C C . ILE A 1 63 ? -8.235 4.518 -0.532 1.00 95.25 63 ILE A C 1
ATOM 500 O O . ILE A 1 63 ? -7.149 4.121 -0.947 1.00 95.25 63 ILE A O 1
ATOM 504 N N . SER A 1 64 ? -8.772 5.668 -0.945 1.00 91.56 64 SER A N 1
ATOM 505 C CA . SER A 1 64 ? -8.048 6.667 -1.743 1.00 91.56 64 SER A CA 1
ATOM 506 C C . SER A 1 64 ? -7.641 7.852 -0.867 1.00 91.56 64 SER A C 1
ATOM 508 O O . SER A 1 64 ? -8.464 8.370 -0.112 1.00 91.56 64 SER A O 1
ATOM 510 N N . PHE A 1 65 ? -6.382 8.282 -0.955 1.00 86.69 65 PHE A N 1
ATOM 511 C CA . PHE A 1 65 ? -5.786 9.271 -0.057 1.00 86.69 65 PHE A CA 1
ATOM 512 C C . PHE A 1 65 ? -4.968 10.329 -0.817 1.00 86.69 65 PHE A C 1
ATOM 514 O O . PHE A 1 65 ? -3.979 10.004 -1.466 1.00 86.69 65 PHE A O 1
ATOM 521 N N . GLU A 1 66 ? -5.365 11.601 -0.714 1.00 79.88 66 GLU A N 1
ATOM 522 C CA . GLU A 1 66 ? -4.809 12.749 -1.465 1.00 79.88 66 GLU A CA 1
ATOM 523 C C . GLU A 1 66 ? -3.411 13.207 -0.998 1.00 79.88 66 GLU A C 1
ATOM 525 O O . GLU A 1 66 ? -2.664 13.825 -1.751 1.00 79.88 66 GLU A O 1
ATOM 530 N N . SER A 1 67 ? -3.023 12.895 0.243 1.00 71.19 67 SER A N 1
ATOM 531 C CA . SER A 1 67 ? -1.833 13.475 0.896 1.00 71.19 67 SER A CA 1
ATOM 532 C C . SER A 1 67 ? -0.685 12.480 1.089 1.00 71.19 67 SER A C 1
ATOM 534 O O . SER A 1 67 ? 0.136 12.630 1.994 1.00 71.19 67 SER A O 1
ATOM 536 N N . ALA A 1 68 ? -0.596 11.454 0.240 1.00 66.00 68 ALA A N 1
ATOM 537 C CA . ALA A 1 68 ? 0.408 10.397 0.382 1.00 66.00 68 ALA A CA 1
ATOM 538 C C . ALA A 1 68 ? 1.856 10.891 0.210 1.00 66.00 68 ALA A C 1
ATOM 540 O O . ALA A 1 68 ? 2.775 10.255 0.711 1.00 66.00 68 ALA A O 1
ATOM 541 N N . ARG A 1 69 ? 2.074 12.034 -0.459 1.00 70.38 69 ARG A N 1
ATOM 542 C CA . ARG A 1 69 ? 3.417 12.563 -0.780 1.00 70.38 69 ARG A CA 1
ATOM 543 C C . ARG A 1 69 ? 4.275 12.912 0.436 1.00 70.38 69 ARG A C 1
ATOM 545 O O . ARG A 1 69 ? 5.493 12.979 0.302 1.00 70.38 69 ARG A O 1
ATOM 552 N N . ASN A 1 70 ? 3.652 13.149 1.588 1.00 82.69 70 ASN A N 1
ATOM 553 C CA . ASN A 1 70 ? 4.365 13.432 2.834 1.00 82.69 70 ASN A CA 1
ATOM 554 C C . ASN A 1 70 ? 4.867 12.151 3.519 1.00 82.69 70 ASN A C 1
ATOM 556 O O . ASN A 1 70 ? 5.657 12.222 4.455 1.00 82.69 70 ASN A O 1
ATOM 560 N N . PHE A 1 71 ? 4.421 10.987 3.046 1.00 88.00 71 PHE A N 1
ATOM 561 C CA . PHE A 1 71 ? 4.770 9.687 3.589 1.00 88.00 71 PHE A CA 1
ATOM 562 C C . PHE A 1 71 ? 5.658 8.928 2.608 1.00 88.00 71 PHE A C 1
ATOM 564 O O . PHE A 1 71 ? 5.569 9.081 1.391 1.00 88.00 71 PHE A O 1
ATOM 571 N N . VAL A 1 72 ? 6.529 8.089 3.150 1.00 88.38 72 VAL A N 1
ATOM 572 C CA . VAL A 1 72 ? 7.518 7.331 2.376 1.00 88.38 72 VAL A CA 1
ATOM 573 C C . VAL A 1 72 ? 7.358 5.829 2.541 1.00 88.38 72 VAL A C 1
ATOM 575 O O . VAL A 1 72 ? 7.783 5.080 1.659 1.00 88.38 72 VAL A O 1
ATOM 578 N N . ARG A 1 73 ? 6.706 5.374 3.621 1.00 89.56 73 ARG A N 1
ATOM 579 C CA . ARG A 1 73 ? 6.414 3.954 3.856 1.00 89.56 73 ARG A CA 1
ATOM 580 C C . ARG A 1 73 ? 4.983 3.741 4.319 1.00 89.56 73 ARG A C 1
ATOM 582 O O . ARG A 1 73 ? 4.368 4.639 4.893 1.00 89.56 73 ARG A O 1
ATOM 589 N N . TYR A 1 74 ? 4.487 2.531 4.101 1.00 92.25 74 TYR A N 1
ATOM 590 C CA . TYR A 1 74 ? 3.167 2.110 4.541 1.00 92.25 74 TYR A CA 1
ATOM 591 C C . TYR A 1 74 ? 3.127 0.632 4.942 1.00 92.25 74 TYR A C 1
ATOM 593 O O . TYR A 1 74 ? 3.973 -0.174 4.546 1.00 92.25 74 TYR A O 1
ATOM 601 N N . GLY A 1 75 ? 2.105 0.285 5.714 1.00 92.56 75 GLY A N 1
ATOM 602 C CA . GLY A 1 75 ? 1.731 -1.084 6.044 1.00 92.56 75 GLY A CA 1
ATOM 603 C C . GLY A 1 75 ? 0.312 -1.135 6.599 1.00 92.56 75 GLY A C 1
ATOM 604 O O . GLY A 1 75 ? -0.350 -0.103 6.726 1.00 92.56 75 GLY A O 1
ATOM 605 N N . TYR A 1 76 ? -0.151 -2.330 6.953 1.00 92.81 76 TYR A N 1
ATOM 606 C CA . TYR A 1 76 ? -1.505 -2.539 7.463 1.00 92.81 76 TYR A CA 1
ATOM 607 C C . TYR A 1 76 ? -1.492 -3.151 8.853 1.00 92.81 76 TYR A C 1
ATOM 609 O O . TYR A 1 76 ? -0.623 -3.950 9.182 1.00 92.81 76 TYR A O 1
ATOM 617 N N . ARG A 1 77 ? -2.493 -2.828 9.664 1.00 91.88 77 ARG A N 1
ATOM 618 C CA . ARG A 1 77 ? -2.766 -3.518 10.925 1.00 91.88 77 ARG A CA 1
ATOM 619 C C . ARG A 1 77 ? -4.151 -4.128 10.865 1.00 91.88 77 ARG A C 1
ATOM 621 O O . ARG A 1 77 ? -5.112 -3.440 10.531 1.00 91.88 77 ARG A O 1
ATOM 628 N N . PHE A 1 78 ? -4.244 -5.409 11.190 1.00 90.25 78 PHE A N 1
ATOM 629 C CA . PHE A 1 78 ? -5.490 -6.166 11.137 1.00 90.25 78 PHE A CA 1
ATOM 630 C C . PHE A 1 78 ? -5.951 -6.490 12.555 1.00 90.25 78 PHE A C 1
ATOM 632 O O . PHE A 1 78 ? -5.198 -7.079 13.327 1.00 90.25 78 PHE A O 1
ATOM 639 N N . ARG A 1 79 ? -7.194 -6.143 12.895 1.00 86.44 79 ARG A N 1
ATOM 640 C CA . ARG A 1 79 ? -7.822 -6.507 14.175 1.00 86.44 79 ARG A CA 1
ATOM 641 C C . ARG A 1 79 ? -8.851 -7.620 13.961 1.00 86.44 79 ARG A C 1
ATOM 643 O O . ARG A 1 79 ? -9.492 -7.680 12.910 1.00 86.44 79 ARG A O 1
ATOM 650 N N . GLY A 1 80 ? -8.983 -8.511 14.945 1.00 78.38 80 GLY A N 1
ATOM 651 C CA . GLY A 1 80 ? -9.958 -9.614 14.926 1.00 78.38 80 GLY A CA 1
ATOM 652 C C . GLY A 1 80 ? -9.620 -10.776 13.980 1.00 78.38 80 GLY A C 1
ATOM 653 O O . GLY A 1 80 ? -10.418 -11.688 13.822 1.00 78.38 80 GLY A O 1
ATOM 654 N N . ALA A 1 81 ? -8.437 -10.779 13.353 1.00 65.00 81 ALA A N 1
ATOM 655 C CA . ALA A 1 81 ? -8.064 -11.791 12.360 1.00 65.00 81 ALA A CA 1
ATOM 656 C C . ALA A 1 81 ? -7.575 -13.137 12.953 1.00 65.00 81 ALA A C 1
ATOM 658 O O . ALA A 1 81 ? -7.355 -14.079 12.194 1.00 65.00 81 ALA A O 1
ATOM 659 N N . SER A 1 82 ? -7.374 -13.242 14.275 1.00 65.19 82 SER A N 1
ATOM 660 C CA . SER A 1 82 ? -6.905 -14.459 14.965 1.00 65.19 82 SER A CA 1
ATOM 661 C C . SER A 1 82 ? -7.495 -14.559 16.377 1.00 65.19 82 SER A C 1
ATOM 663 O O . SER A 1 82 ? -7.537 -13.550 17.082 1.00 65.19 82 SER A O 1
ATOM 665 N N . GLU A 1 83 ? -7.893 -15.766 16.802 1.00 61.34 83 GLU A N 1
ATOM 666 C CA . GLU A 1 83 ? -8.426 -16.049 18.151 1.00 61.34 83 GLU A CA 1
ATOM 667 C C . GLU A 1 83 ? -7.402 -15.758 19.264 1.00 61.34 83 GLU A C 1
ATOM 669 O O . GLU A 1 83 ? -7.778 -15.330 20.353 1.00 61.34 83 GLU A O 1
ATOM 674 N N . ASP A 1 84 ? -6.104 -15.897 18.968 1.00 64.56 84 ASP A N 1
ATOM 675 C CA . ASP A 1 84 ? -5.019 -15.687 19.937 1.00 64.56 84 ASP A CA 1
ATOM 676 C C . ASP A 1 84 ? -4.554 -14.221 20.035 1.00 64.56 84 ASP A C 1
ATOM 678 O O . ASP A 1 84 ? -3.666 -13.908 20.828 1.00 64.56 84 ASP A O 1
ATOM 682 N N . ASN A 1 85 ? -5.120 -13.312 19.224 1.00 56.47 85 ASN A N 1
ATOM 683 C CA . ASN A 1 85 ? -4.855 -11.861 19.193 1.00 56.47 85 ASN A CA 1
ATOM 684 C C . ASN A 1 85 ? -3.365 -11.436 19.094 1.00 56.47 85 ASN A C 1
ATOM 686 O O . ASN A 1 85 ? -3.042 -10.252 19.174 1.00 56.47 85 ASN A O 1
ATOM 690 N N . SER A 1 86 ? -2.445 -12.380 18.878 1.00 55.91 86 SER A N 1
ATOM 691 C CA . SER A 1 86 ? -0.989 -12.189 18.966 1.00 55.91 86 SER A CA 1
ATOM 692 C C . SER A 1 86 ? -0.410 -11.281 17.877 1.00 55.91 86 SER A C 1
ATOM 694 O O . SER A 1 86 ? 0.686 -10.748 18.035 1.00 55.91 86 SER A O 1
ATOM 696 N N . TYR A 1 87 ? -1.160 -11.064 16.793 1.00 54.91 87 TYR A N 1
ATOM 697 C CA . TYR A 1 87 ? -0.772 -10.221 15.659 1.00 54.91 87 TYR A CA 1
ATOM 698 C C . TYR A 1 87 ? -1.546 -8.901 15.574 1.00 54.91 87 TYR A C 1
ATOM 700 O O . TYR A 1 87 ? -1.252 -8.093 14.698 1.00 54.91 87 TYR A O 1
ATOM 708 N N . ALA A 1 88 ? -2.520 -8.657 16.458 1.00 58.75 88 ALA A N 1
ATOM 709 C CA . ALA A 1 88 ? -3.429 -7.515 16.321 1.00 58.75 88 ALA A CA 1
ATOM 710 C C . ALA A 1 88 ? -2.757 -6.147 16.518 1.00 58.75 88 ALA A C 1
ATOM 712 O O . ALA A 1 88 ? -3.292 -5.123 16.092 1.00 58.75 88 ALA A O 1
ATOM 713 N N . GLU A 1 89 ? -1.569 -6.124 17.125 1.00 66.88 89 GLU A N 1
ATOM 714 C CA . GLU A 1 89 ? -0.767 -4.908 17.289 1.00 66.88 89 GLU A CA 1
ATOM 715 C C . GLU A 1 89 ? 0.369 -4.771 16.263 1.00 66.88 89 GLU A C 1
ATOM 717 O O . GLU A 1 89 ? 1.013 -3.723 16.186 1.00 66.88 89 GLU A O 1
ATOM 722 N N . CYS A 1 90 ? 0.612 -5.791 15.437 1.00 79.31 90 CYS A N 1
ATOM 723 C CA . CYS A 1 90 ? 1.704 -5.778 14.470 1.00 79.31 90 CYS A CA 1
ATOM 724 C C . CYS A 1 90 ? 1.270 -5.124 13.155 1.00 79.31 90 CYS A C 1
ATOM 726 O O . CYS A 1 90 ? 0.275 -5.512 12.545 1.00 79.31 90 CYS A O 1
ATOM 728 N N . VAL A 1 91 ? 2.064 -4.159 12.689 1.00 87.31 91 VAL A N 1
ATOM 729 C CA . VAL A 1 91 ? 1.963 -3.658 11.315 1.00 87.31 91 VAL A CA 1
ATOM 730 C C . VAL A 1 91 ? 2.622 -4.676 10.389 1.00 87.31 91 VAL A C 1
ATOM 732 O O . VAL A 1 91 ? 3.777 -5.048 10.597 1.00 87.31 91 VAL A O 1
ATOM 735 N N . VAL A 1 92 ? 1.879 -5.133 9.386 1.00 88.69 92 VAL A N 1
ATOM 736 C CA . VAL A 1 92 ? 2.315 -6.116 8.395 1.00 88.69 92 VAL A CA 1
ATOM 737 C C . VAL A 1 92 ? 2.509 -5.472 7.026 1.00 88.69 92 VAL A C 1
ATOM 739 O O . VAL A 1 92 ? 1.862 -4.479 6.677 1.00 88.69 92 VAL A O 1
ATOM 742 N N . LEU A 1 93 ? 3.417 -6.065 6.255 1.00 91.06 93 LEU A N 1
ATOM 743 C CA . LEU A 1 93 ? 3.709 -5.688 4.879 1.00 91.06 93 LEU A CA 1
ATOM 744 C C . LEU A 1 93 ? 2.503 -5.958 3.968 1.00 91.06 93 LEU A C 1
ATOM 746 O O . LEU A 1 93 ? 1.830 -6.978 4.114 1.00 91.06 93 LEU A O 1
ATOM 750 N N . ASP A 1 94 ? 2.277 -5.077 2.993 1.00 92.31 94 ASP A N 1
ATOM 751 C CA . ASP A 1 94 ? 1.377 -5.356 1.873 1.00 92.31 94 ASP A CA 1
ATOM 752 C C . ASP A 1 94 ? 1.939 -6.515 1.022 1.00 92.31 94 ASP A C 1
ATOM 754 O O . ASP A 1 94 ? 3.033 -6.370 0.467 1.00 92.31 94 ASP A O 1
ATOM 758 N N . PRO A 1 95 ? 1.218 -7.643 0.862 1.00 92.38 95 PRO A N 1
ATOM 759 C CA . PRO A 1 95 ? 1.649 -8.753 0.009 1.00 92.38 95 PRO A CA 1
ATOM 760 C C . PRO A 1 95 ? 1.956 -8.358 -1.443 1.00 92.38 95 PRO A C 1
ATOM 762 O O . PRO A 1 95 ? 2.676 -9.074 -2.133 1.00 92.38 95 PRO A O 1
ATOM 765 N N . TYR A 1 96 ? 1.406 -7.234 -1.903 1.00 91.12 96 TYR A N 1
ATOM 766 C CA . TYR A 1 96 ? 1.572 -6.693 -3.250 1.00 91.12 96 TYR A CA 1
ATOM 767 C C . TYR A 1 96 ? 2.489 -5.455 -3.292 1.00 91.12 96 TYR A C 1
ATOM 769 O O . TYR A 1 96 ? 2.568 -4.776 -4.321 1.00 91.12 96 TYR A O 1
ATOM 777 N N . ALA A 1 97 ? 3.217 -5.158 -2.207 1.00 90.50 97 ALA A N 1
ATOM 778 C CA . ALA A 1 97 ? 4.208 -4.088 -2.195 1.00 90.50 97 ALA A CA 1
ATOM 779 C C . ALA A 1 97 ? 5.236 -4.287 -3.321 1.00 90.50 97 ALA A C 1
ATOM 781 O O . ALA A 1 97 ? 5.982 -5.264 -3.340 1.00 90.50 97 ALA A O 1
ATOM 782 N N . ARG A 1 98 ? 5.314 -3.325 -4.248 1.00 88.12 98 ARG A N 1
ATOM 783 C CA . ARG A 1 98 ? 6.269 -3.375 -5.372 1.00 88.12 98 ARG A CA 1
ATOM 784 C C . ARG A 1 98 ? 7.710 -3.122 -4.950 1.00 88.12 98 ARG A C 1
ATOM 786 O O . ARG A 1 98 ? 8.640 -3.620 -5.572 1.00 88.12 98 ARG A O 1
ATOM 793 N N . ILE A 1 99 ? 7.892 -2.304 -3.918 1.00 89.12 99 ILE A N 1
ATOM 794 C CA . ILE A 1 99 ? 9.198 -1.984 -3.351 1.00 89.12 99 ILE A CA 1
ATOM 795 C C . ILE A 1 99 ? 9.067 -2.107 -1.839 1.00 89.12 99 ILE A C 1
ATOM 797 O O . ILE A 1 99 ? 8.197 -1.474 -1.239 1.00 89.12 99 ILE A O 1
ATOM 801 N N . VAL A 1 100 ? 9.933 -2.915 -1.239 1.00 89.25 100 VAL A N 1
ATOM 802 C CA . VAL A 1 100 ? 9.984 -3.143 0.206 1.00 89.25 100 VAL A CA 1
ATOM 803 C C . VAL A 1 100 ? 11.182 -2.390 0.768 1.00 89.25 100 VAL A C 1
ATOM 805 O O . VAL A 1 100 ? 12.274 -2.442 0.205 1.00 89.25 100 VAL A O 1
ATOM 808 N N . GLY A 1 101 ? 10.960 -1.649 1.847 1.00 82.12 101 GLY A N 1
ATOM 809 C CA . GLY A 1 101 ? 12.009 -0.993 2.610 1.00 82.12 101 GLY A CA 1
ATOM 810 C C . GLY A 1 101 ? 12.178 -1.661 3.966 1.00 82.12 101 GLY A C 1
ATOM 811 O O . GLY A 1 101 ? 11.190 -1.915 4.660 1.00 82.12 101 GLY A O 1
ATOM 812 N N . ASP A 1 102 ? 13.430 -1.878 4.352 1.00 71.62 102 ASP A N 1
ATOM 813 C CA . ASP A 1 102 ? 13.771 -2.397 5.669 1.00 71.62 102 ASP A CA 1
ATOM 814 C C . ASP A 1 102 ? 13.737 -1.263 6.702 1.00 71.62 102 ASP A C 1
ATOM 816 O O . ASP A 1 102 ? 14.373 -0.217 6.541 1.00 71.62 102 ASP A O 1
ATOM 820 N N . SER A 1 103 ? 13.009 -1.481 7.794 1.00 62.59 103 SER A N 1
ATOM 821 C CA . SER A 1 103 ? 13.213 -0.764 9.050 1.00 62.59 103 SER A CA 1
ATOM 822 C C . SER A 1 103 ? 14.234 -1.557 9.870 1.00 62.59 103 SER A C 1
ATOM 824 O O . SER A 1 103 ? 13.891 -2.551 10.516 1.00 62.59 103 SER A O 1
ATOM 826 N N . PHE A 1 104 ? 15.511 -1.167 9.800 1.00 52.09 104 PHE A N 1
ATOM 827 C CA . PHE A 1 104 ? 16.540 -1.737 10.668 1.00 52.09 104 PHE A CA 1
ATOM 828 C C . PHE A 1 104 ? 16.515 -1.035 12.022 1.00 52.09 104 PHE A C 1
ATOM 830 O O . PHE A 1 104 ? 16.778 0.162 12.119 1.00 52.09 104 PHE A O 1
ATOM 837 N N . GLN A 1 105 ? 16.267 -1.802 13.081 1.00 53.72 105 GLN A N 1
ATOM 838 C CA . GLN A 1 105 ? 16.693 -1.398 14.416 1.00 53.72 105 GLN A CA 1
ATOM 839 C C . GLN A 1 105 ? 18.212 -1.556 14.511 1.00 53.72 105 GLN A C 1
ATOM 841 O O . GLN A 1 105 ? 18.782 -2.450 13.885 1.00 53.72 105 GLN A O 1
ATOM 846 N N . ASN A 1 106 ? 18.858 -0.706 15.310 1.00 49.12 106 ASN A N 1
ATOM 847 C CA . ASN A 1 106 ? 20.282 -0.766 15.652 1.00 49.12 106 ASN A CA 1
ATOM 848 C C . ASN A 1 106 ? 20.695 -2.142 16.230 1.00 49.12 106 ASN A C 1
ATOM 850 O O . ASN A 1 106 ? 20.842 -2.313 17.437 1.00 49.12 106 ASN A O 1
ATOM 854 N N . GLY A 1 107 ? 20.902 -3.133 15.362 1.00 44.12 107 GLY A N 1
ATOM 855 C CA . GLY A 1 107 ? 21.599 -4.392 15.626 1.00 44.12 107 GLY A CA 1
ATOM 856 C C . GLY A 1 107 ? 20.853 -5.479 16.408 1.00 44.12 107 GLY A C 1
ATOM 857 O O . GLY A 1 107 ? 21.315 -6.617 16.382 1.00 44.12 107 GLY A O 1
ATOM 858 N N . VAL A 1 108 ? 19.730 -5.198 17.080 1.00 43.84 108 VAL A N 1
ATOM 859 C CA . VAL A 1 108 ? 18.980 -6.211 17.850 1.0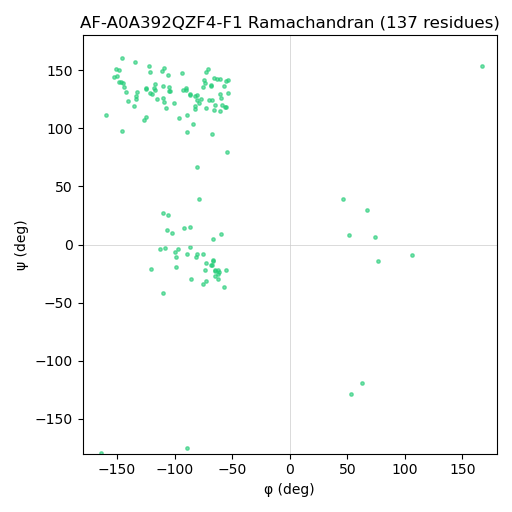0 43.84 108 VAL A CA 1
ATOM 860 C C . VAL A 1 108 ? 17.474 -5.928 17.788 1.00 43.84 108 VAL A C 1
ATOM 862 O O . VAL A 1 108 ? 16.968 -5.109 18.542 1.00 43.84 108 VAL A O 1
ATOM 865 N N . GLY A 1 109 ? 16.762 -6.610 16.888 1.00 51.66 109 GLY A N 1
ATOM 866 C CA . GLY A 1 109 ? 15.305 -6.512 16.736 1.00 51.66 109 GLY A CA 1
ATOM 867 C C . GLY A 1 109 ? 14.813 -7.148 15.433 1.00 51.66 109 GLY A C 1
ATOM 868 O O . GLY A 1 109 ? 15.571 -7.255 14.469 1.00 51.66 109 GLY A O 1
ATOM 869 N N . SER A 1 110 ? 13.556 -7.605 15.399 1.00 55.50 110 SER A N 1
ATOM 870 C CA . SER A 1 110 ? 12.921 -8.115 14.175 1.00 55.50 110 SER A CA 1
ATOM 871 C C . SER A 1 110 ? 12.765 -6.965 13.181 1.00 55.50 110 SER A C 1
ATOM 873 O O . SER A 1 110 ? 12.018 -6.029 13.457 1.00 55.50 110 SER A O 1
ATOM 875 N N . ALA A 1 111 ? 13.443 -7.031 12.033 1.00 57.88 111 ALA A N 1
ATOM 876 C CA . ALA A 1 111 ? 13.246 -6.068 10.952 1.00 57.88 111 ALA A CA 1
ATOM 877 C C . ALA A 1 111 ? 11.754 -6.000 10.583 1.00 57.88 111 ALA A C 1
ATOM 879 O O . ALA A 1 111 ? 11.105 -7.036 10.402 1.00 57.88 111 ALA A O 1
ATOM 880 N N . ARG A 1 112 ? 11.198 -4.786 10.505 1.00 70.75 112 ARG A N 1
ATOM 881 C CA . ARG A 1 112 ? 9.844 -4.571 9.982 1.00 70.75 112 ARG A CA 1
ATOM 882 C C . ARG A 1 112 ? 9.954 -4.186 8.515 1.00 70.75 112 ARG A C 1
ATOM 884 O O . ARG A 1 112 ? 10.392 -3.088 8.184 1.00 70.75 112 ARG A O 1
ATOM 891 N N . ASN A 1 113 ? 9.547 -5.102 7.650 1.00 83.50 113 ASN A N 1
ATOM 892 C CA . ASN A 1 113 ? 9.460 -4.848 6.220 1.00 83.50 113 ASN A CA 1
ATOM 893 C C . ASN A 1 113 ? 8.179 -4.060 5.942 1.00 83.50 113 ASN A C 1
ATOM 895 O O . ASN A 1 113 ? 7.088 -4.524 6.273 1.00 83.50 113 ASN A O 1
ATOM 899 N N . LEU A 1 114 ? 8.314 -2.875 5.350 1.00 88.75 114 LEU A N 1
ATOM 900 C CA . LEU A 1 114 ? 7.195 -2.007 4.974 1.00 88.75 114 LEU A CA 1
ATOM 901 C C . LEU A 1 114 ? 7.229 -1.720 3.473 1.00 88.75 114 LEU A C 1
ATOM 903 O O . LEU A 1 114 ? 8.289 -1.749 2.847 1.00 88.75 114 LEU A O 1
ATOM 907 N N . GLY A 1 115 ? 6.071 -1.426 2.887 1.00 90.31 115 GLY A N 1
ATOM 908 C CA . GLY A 1 115 ? 6.001 -1.012 1.490 1.00 90.31 115 GLY A CA 1
ATOM 909 C C . GLY A 1 115 ? 6.501 0.423 1.341 1.00 90.31 115 GLY A C 1
ATOM 910 O O . GLY A 1 115 ? 6.224 1.261 2.197 1.00 90.31 115 GLY A O 1
ATOM 911 N N . LEU A 1 116 ? 7.223 0.732 0.263 1.00 89.06 116 LEU A N 1
ATOM 912 C CA . LEU A 1 116 ? 7.610 2.107 -0.061 1.00 89.06 116 LEU A CA 1
ATOM 913 C C . LEU A 1 116 ? 6.556 2.784 -0.938 1.00 89.06 116 LEU A C 1
ATOM 915 O O . LEU A 1 116 ? 6.139 2.246 -1.965 1.00 89.06 116 LEU A O 1
ATOM 919 N N . LEU A 1 117 ? 6.192 4.013 -0.573 1.00 88.25 117 LEU A N 1
ATOM 920 C CA . LEU A 1 117 ? 5.332 4.893 -1.367 1.00 88.25 117 LEU A CA 1
ATOM 921 C C . LEU A 1 117 ? 6.141 5.569 -2.470 1.00 88.25 117 LEU A C 1
ATOM 923 O O . LEU A 1 117 ? 6.388 6.773 -2.465 1.00 88.25 117 LEU A O 1
ATOM 927 N N . LYS A 1 118 ? 6.604 4.766 -3.424 1.00 83.88 118 LYS A N 1
ATOM 928 C CA . LYS A 1 118 ? 7.435 5.233 -4.529 1.00 83.88 118 LYS A CA 1
ATOM 929 C C . LYS A 1 118 ? 6.909 4.687 -5.843 1.00 83.88 118 LYS A C 1
ATOM 931 O O . LYS A 1 118 ? 6.683 3.489 -5.986 1.00 83.88 118 LYS A O 1
ATOM 936 N N . LYS A 1 119 ? 6.761 5.577 -6.825 1.00 79.06 119 LYS A N 1
ATOM 937 C CA . LYS A 1 119 ? 6.462 5.168 -8.195 1.00 79.06 119 LYS A CA 1
ATOM 938 C C . LYS A 1 119 ? 7.674 4.432 -8.755 1.00 79.06 119 LYS A C 1
ATOM 940 O O . LYS A 1 119 ? 8.782 4.971 -8.758 1.00 79.06 119 LYS A O 1
ATOM 945 N N . GLU A 1 120 ? 7.446 3.212 -9.220 1.00 77.75 120 GLU A N 1
ATOM 946 C CA . GLU A 1 120 ? 8.451 2.463 -9.960 1.00 77.75 120 GLU A CA 1
ATOM 947 C C . GLU A 1 120 ? 8.817 3.246 -11.232 1.00 77.75 120 GLU A C 1
ATOM 949 O O . GLU A 1 120 ? 7.916 3.716 -11.943 1.00 77.75 120 GLU A O 1
ATOM 954 N N . PRO A 1 121 ? 10.112 3.472 -11.504 1.00 78.94 121 PRO A N 1
ATOM 955 C CA . PRO A 1 121 ? 10.516 4.101 -12.750 1.00 78.94 121 PRO A CA 1
ATOM 956 C C . PRO A 1 121 ? 10.058 3.233 -13.925 1.00 78.94 121 PRO A C 1
ATOM 958 O O . PRO A 1 121 ? 10.098 2.008 -13.853 1.00 78.94 121 PRO A O 1
ATOM 961 N N . ALA A 1 122 ? 9.629 3.869 -15.015 1.00 84.19 122 ALA A N 1
ATOM 962 C CA . ALA A 1 122 ? 9.348 3.130 -16.237 1.00 84.19 122 ALA A CA 1
ATOM 963 C C . ALA A 1 122 ? 10.634 2.425 -16.695 1.00 84.19 122 ALA A C 1
ATOM 965 O O . ALA A 1 122 ? 11.674 3.073 -16.831 1.00 84.19 122 ALA A O 1
ATOM 966 N N . PHE A 1 123 ? 10.556 1.112 -16.898 1.00 87.50 123 PHE A N 1
ATOM 967 C CA . PHE A 1 123 ? 11.652 0.330 -17.452 1.00 87.50 123 PHE A CA 1
ATOM 968 C C . PHE A 1 123 ? 11.575 0.360 -18.982 1.00 87.50 123 PHE A C 1
ATOM 970 O O . PHE A 1 123 ? 10.508 0.120 -19.553 1.00 87.50 123 PHE A O 1
ATOM 977 N N . ASP A 1 124 ? 12.691 0.683 -19.634 1.00 91.31 124 ASP A N 1
ATOM 978 C CA . ASP A 1 124 ? 12.810 0.614 -21.089 1.00 91.31 124 ASP A CA 1
ATOM 979 C C . ASP A 1 124 ? 13.164 -0.818 -21.490 1.00 91.31 124 ASP A C 1
ATOM 981 O O . ASP A 1 124 ? 14.296 -1.265 -21.309 1.00 91.31 124 ASP A O 1
ATOM 985 N N . TRP A 1 125 ? 12.169 -1.544 -21.995 1.00 91.00 125 TRP A N 1
ATOM 986 C CA . TRP A 1 125 ? 12.329 -2.931 -22.424 1.00 91.00 125 TRP A CA 1
ATOM 987 C C . TRP A 1 125 ? 13.118 -3.069 -23.736 1.00 91.00 125 TRP A C 1
ATOM 989 O O . TRP A 1 125 ? 13.600 -4.160 -24.029 1.00 91.00 125 TRP A O 1
ATOM 999 N N . GLY A 1 126 ? 13.293 -1.996 -24.519 1.00 95.06 126 GLY A N 1
ATOM 1000 C CA . GLY A 1 126 ? 13.973 -2.064 -25.815 1.00 95.06 126 GLY A CA 1
ATOM 1001 C C . GLY A 1 126 ? 13.379 -3.137 -26.739 1.00 95.06 126 GLY A C 1
ATOM 1002 O O . GLY A 1 126 ? 12.168 -3.184 -26.944 1.00 95.06 126 GLY A O 1
ATOM 1003 N N . ASP A 1 127 ? 14.242 -4.005 -27.273 1.00 93.94 127 ASP A N 1
ATOM 1004 C CA . ASP A 1 127 ? 13.869 -5.133 -28.140 1.00 93.94 127 ASP A CA 1
ATOM 1005 C C . ASP A 1 127 ? 13.618 -6.443 -27.361 1.00 93.94 127 ASP A C 1
ATOM 1007 O O . ASP A 1 127 ? 13.609 -7.517 -27.964 1.00 93.94 127 ASP A O 1
ATOM 1011 N N . ASP A 1 128 ? 13.466 -6.400 -26.032 1.00 95.31 128 ASP A N 1
ATOM 1012 C CA . ASP A 1 128 ? 13.173 -7.597 -25.240 1.00 95.31 128 ASP A CA 1
ATOM 1013 C C . ASP A 1 128 ? 11.763 -8.133 -25.535 1.00 95.31 128 ASP A C 1
ATOM 1015 O O . ASP A 1 128 ? 10.783 -7.389 -25.629 1.00 95.31 128 ASP A O 1
ATOM 1019 N N . TYR A 1 129 ? 11.647 -9.451 -25.683 1.00 92.94 129 TYR A N 1
ATOM 1020 C CA . TYR A 1 129 ? 10.375 -10.130 -25.903 1.00 92.94 129 TYR A CA 1
ATOM 1021 C C . TYR A 1 129 ? 10.400 -11.516 -25.273 1.00 92.94 129 TYR A C 1
ATOM 1023 O O . TYR A 1 129 ? 11.434 -12.178 -25.211 1.00 92.94 129 TYR A O 1
ATOM 1031 N N . HIS A 1 130 ? 9.228 -11.995 -24.852 1.00 92.00 130 HIS A N 1
ATOM 1032 C CA . HIS A 1 130 ? 9.086 -13.348 -24.327 1.00 92.00 130 HIS A CA 1
ATOM 1033 C C . HIS A 1 130 ? 9.496 -14.375 -25.404 1.00 92.00 130 HIS A C 1
ATOM 1035 O O . HIS A 1 130 ? 8.790 -14.484 -26.413 1.00 92.00 130 HIS A O 1
ATOM 1041 N N . PRO A 1 131 ? 10.578 -15.161 -25.208 1.00 92.19 131 PRO A N 1
ATOM 1042 C CA . PRO A 1 131 ? 11.134 -16.011 -26.265 1.00 92.19 131 PRO A CA 1
ATOM 1043 C C . PRO A 1 131 ? 10.165 -17.078 -26.786 1.00 92.19 131 PRO A C 1
ATOM 1045 O O . PRO A 1 131 ? 10.317 -17.548 -27.910 1.00 92.19 131 PRO A O 1
ATOM 1048 N N . ASN A 1 132 ? 9.176 -17.461 -25.968 1.00 91.88 132 ASN A N 1
ATOM 1049 C CA . ASN A 1 132 ? 8.121 -18.425 -26.293 1.00 91.88 132 ASN A CA 1
ATOM 1050 C C . ASN A 1 132 ? 8.637 -19.711 -26.969 1.00 91.88 132 ASN A C 1
ATOM 1052 O O . ASN A 1 132 ? 8.030 -20.224 -27.910 1.00 91.88 132 ASN A O 1
ATOM 1056 N N . LEU A 1 133 ? 9.792 -20.201 -26.513 1.00 94.12 133 LEU A N 1
ATOM 1057 C CA . LEU A 1 133 ? 10.401 -21.423 -27.023 1.00 94.12 133 LEU A CA 1
ATOM 1058 C C . LEU A 1 133 ? 9.622 -22.637 -26.511 1.00 94.12 133 LEU A C 1
ATOM 1060 O O . LEU A 1 133 ? 9.228 -22.688 -25.347 1.00 94.12 133 LEU A O 1
ATOM 1064 N N . GLU A 1 134 ? 9.423 -23.622 -27.383 1.00 95.06 134 GLU A N 1
ATOM 1065 C CA . GLU A 1 134 ? 8.827 -24.901 -26.994 1.00 95.06 134 GLU A CA 1
ATOM 1066 C C . GLU A 1 134 ? 9.720 -25.625 -25.978 1.00 95.06 134 GLU A C 1
ATOM 1068 O O . GLU A 1 134 ? 10.949 -25.592 -26.087 1.00 95.06 134 GLU A O 1
ATOM 1073 N N . MET A 1 135 ? 9.099 -26.300 -25.006 1.00 94.75 135 MET A N 1
ATOM 1074 C CA . MET A 1 135 ? 9.811 -26.964 -23.907 1.00 94.75 135 MET A CA 1
ATOM 1075 C C . MET A 1 135 ? 10.832 -27.989 -24.414 1.00 94.75 135 MET A C 1
ATOM 1077 O O . MET A 1 135 ? 11.916 -28.100 -23.852 1.00 94.75 135 MET A O 1
ATOM 1081 N N . GLU A 1 136 ? 10.527 -28.700 -25.501 1.00 95.50 136 GLU A N 1
ATOM 1082 C CA . GLU A 1 136 ? 11.426 -29.671 -26.133 1.00 95.50 136 GLU A CA 1
ATOM 1083 C C . GLU A 1 136 ? 12.683 -29.058 -26.774 1.00 95.50 136 GLU A C 1
ATOM 1085 O O . GLU A 1 136 ? 13.613 -29.790 -27.107 1.00 95.50 136 GLU A O 1
ATOM 1090 N N . LYS A 1 137 ? 12.720 -27.734 -26.967 1.00 92.31 137 LYS A N 1
ATOM 1091 C CA . LYS A 1 137 ? 13.865 -27.000 -27.533 1.00 92.31 137 LYS A CA 1
ATOM 1092 C C . LYS A 1 137 ? 14.770 -26.389 -26.460 1.00 92.31 137 LYS A C 1
ATOM 1094 O O . LYS A 1 137 ? 15.786 -25.789 -26.811 1.00 92.31 137 LYS A O 1
ATOM 1099 N N . LEU A 1 138 ? 14.409 -26.514 -25.182 1.00 91.69 138 LEU A N 1
ATOM 1100 C CA . LEU A 1 138 ? 15.261 -26.116 -24.064 1.00 91.69 138 LEU A CA 1
ATOM 1101 C C . LEU A 1 138 ? 16.380 -27.160 -23.888 1.00 91.69 138 LEU A C 1
ATOM 1103 O O . LEU A 1 138 ? 16.118 -28.360 -23.970 1.00 91.69 138 LEU A O 1
ATOM 1107 N N . VAL A 1 139 ? 17.618 -26.701 -23.682 1.00 87.38 139 VAL A N 1
ATOM 1108 C CA . VAL A 1 139 ? 18.810 -27.548 -23.458 1.00 87.38 139 VAL A CA 1
ATOM 1109 C C . VAL A 1 139 ? 19.149 -27.594 -21.978 1.00 87.38 139 VAL A C 1
ATOM 1111 O O . VAL A 1 139 ? 19.117 -26.511 -21.351 1.00 87.38 139 VAL A O 1
#